Protein AF-A0A4R2L1V7-F1 (afdb_monomer)

Mean predicted aligned error: 17.97 Å

Secondary structure (DSSP, 8-state):
-------------------------TT-S--------------------------S----TT----S--SHHHHHHHHHHHHHHHHHHHHHHHHHHHHHHHHHHHHTT-HHHHHHHHHHHHHHHHHHHHTTSS-HHHHHHHHHHHHHHHHHHT-

Organism: NCBI:txid1133106

Solvent-accessible surface area (backbone atoms only — not comparable to full-atom values): 10096 Å² total; per-residue (Å²): 134,83,90,80,90,80,92,73,84,78,80,72,81,68,79,70,74,76,77,78,76,78,77,85,55,94,81,77,65,81,82,84,84,79,82,92,78,84,82,77,92,76,72,82,82,70,95,66,83,79,71,83,69,81,76,82,71,92,82,60,97,76,71,78,81,69,90,54,88,44,74,66,49,53,50,49,53,59,50,48,52,56,51,49,56,58,50,48,52,55,52,49,52,49,52,50,38,56,48,51,28,54,51,28,55,74,72,67,44,64,73,60,24,52,56,42,42,57,59,32,52,58,49,44,51,54,42,28,75,71,66,79,39,56,64,70,58,44,51,51,53,52,55,50,54,53,49,55,56,51,61,70,75,104

Foldseek 3Di:
DDDDDDDDDPPPPPPPPPPPDDDDDPVPDPDPDDDDDDDDDPPDDDDDPDDPDPPPDPPPVDPPVPPPPDPVSVVVVVVCVVVVVVLVVLVVVLVVLLVLLVVCLVVLPLVSNVVSLVVNLVSLVVCCVVVSDPPVVSVVSNVVSVVSSVVSVD

pLDDT: mean 74.52, std 20.03, range [38.38, 96.81]

Nearest PDB structures (foldseek):
  7m4u-assembly1_t  TM=9.768E-01  e=6.565E-08  Acinetobacter baumannii AB0057
  7n30-assembly1_ST  TM=9.873E-01  e=1.910E-07  Escherichia coli K-12
  8akn-assembly1_U  TM=9.851E-01  e=2.893E-07  Escherichia coli BW25113
  7n31-assembly1_ST  TM=9.864E-01  e=8.930E-07  Escherichia coli K-12
  8cwo-assembly1_T  TM=9.606E-01  e=1.840E-05  Cutibacterium acnes

Structure (mmCIF, N/CA/C/O backbone):
data_AF-A0A4R2L1V7-F1
#
_entry.id   AF-A0A4R2L1V7-F1
#
loop_
_atom_site.group_PDB
_atom_site.id
_atom_site.type_symbol
_atom_site.label_atom_id
_atom_site.label_alt_id
_atom_site.label_comp_id
_atom_site.label_asym_id
_atom_site.label_entity_id
_atom_site.label_seq_id
_atom_site.pdbx_PDB_ins_code
_atom_site.Cartn_x
_atom_site.Cartn_y
_atom_site.Cartn_z
_atom_site.occupancy
_atom_site.B_iso_or_equiv
_atom_site.auth_seq_id
_atom_site.auth_comp_id
_atom_site.auth_asym_id
_atom_site.auth_atom_id
_atom_site.pdbx_PDB_model_num
ATOM 1 N N . MET A 1 1 ? -31.501 62.387 0.253 1.00 38.38 1 MET A N 1
ATOM 2 C CA . MET A 1 1 ? -31.367 62.913 -1.118 1.00 38.38 1 MET A CA 1
ATOM 3 C C . MET A 1 1 ? -30.292 62.112 -1.840 1.00 38.38 1 MET A C 1
ATOM 5 O O . MET A 1 1 ? -29.166 62.137 -1.377 1.00 38.38 1 MET A O 1
ATOM 9 N N . ILE A 1 2 ? -30.699 61.438 -2.929 1.00 43.28 2 ILE A N 1
ATOM 10 C CA . ILE A 1 2 ? -29.938 61.189 -4.177 1.00 43.28 2 ILE A CA 1
ATOM 11 C C . ILE A 1 2 ? -28.763 60.182 -4.049 1.00 43.28 2 ILE A C 1
ATOM 13 O O . ILE A 1 2 ? -27.769 60.480 -3.407 1.00 43.28 2 ILE A O 1
ATOM 17 N N . ALA A 1 3 ? -28.960 58.908 -4.442 1.00 47.66 3 ALA A N 1
ATOM 18 C CA . ALA A 1 3 ? -28.612 58.284 -5.751 1.00 47.66 3 ALA A CA 1
ATOM 19 C C . ALA A 1 3 ? -27.088 58.022 -5.907 1.00 47.66 3 ALA A C 1
ATOM 21 O O . ALA A 1 3 ? -26.298 58.785 -5.384 1.00 47.66 3 ALA A O 1
ATOM 22 N N . THR A 1 4 ? -26.510 57.036 -6.600 1.00 50.81 4 THR A N 1
ATOM 23 C CA . THR A 1 4 ? -26.883 55.851 -7.399 1.00 50.81 4 THR A CA 1
ATOM 24 C C . THR A 1 4 ? -25.550 55.183 -7.807 1.00 50.81 4 THR A C 1
ATOM 26 O O . THR A 1 4 ? -24.527 55.858 -7.853 1.00 50.81 4 THR A O 1
ATOM 29 N N . ALA A 1 5 ? -25.625 53.920 -8.244 1.00 49.78 5 ALA A N 1
ATOM 30 C CA . ALA A 1 5 ? -24.728 53.247 -9.200 1.00 49.78 5 ALA A CA 1
ATOM 31 C C . ALA A 1 5 ? -23.394 52.644 -8.711 1.00 49.78 5 ALA A C 1
ATOM 33 O O . ALA A 1 5 ? -22.595 53.261 -8.018 1.00 49.78 5 ALA A O 1
ATOM 34 N N . GLY A 1 6 ? -23.140 51.408 -9.162 1.00 47.28 6 GLY A N 1
ATOM 35 C CA . GLY A 1 6 ? -21.870 50.717 -8.950 1.00 47.28 6 GLY A CA 1
ATOM 36 C C . GLY A 1 6 ? -21.907 49.198 -9.124 1.00 47.28 6 GLY A C 1
ATOM 37 O O . GLY A 1 6 ? -21.264 48.488 -8.359 1.00 47.28 6 GLY A O 1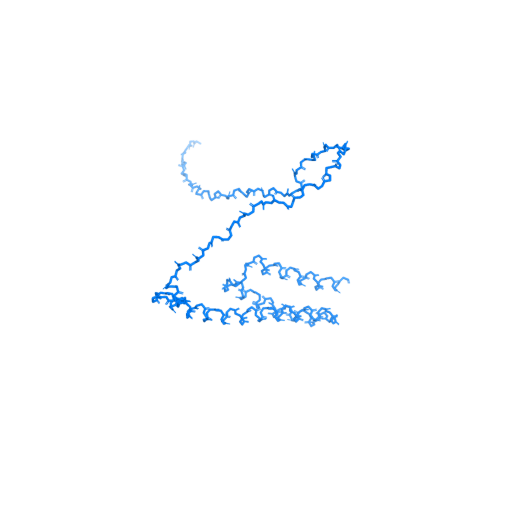
ATOM 38 N N . ALA A 1 7 ? -22.678 48.675 -10.083 1.00 49.91 7 ALA A N 1
ATOM 39 C CA . ALA A 1 7 ? -22.621 47.267 -10.467 1.00 49.91 7 ALA A CA 1
ATOM 40 C C . ALA A 1 7 ? -21.221 46.931 -11.021 1.00 49.91 7 ALA A C 1
ATOM 42 O O . ALA A 1 7 ? -20.825 47.447 -12.061 1.00 49.91 7 ALA A O 1
ATOM 43 N N . GLY A 1 8 ? -20.480 46.058 -10.334 1.00 45.41 8 GLY A N 1
ATOM 44 C CA . GLY A 1 8 ? -19.181 45.542 -10.771 1.00 45.41 8 GLY A CA 1
ATOM 45 C C . GLY A 1 8 ? -19.119 44.038 -10.544 1.00 45.41 8 GLY A C 1
ATOM 46 O O . GLY A 1 8 ? -18.893 43.575 -9.427 1.00 45.41 8 GLY A O 1
ATOM 47 N N . GLY A 1 9 ? -19.391 43.281 -11.607 1.00 46.41 9 GLY A N 1
ATOM 48 C CA . GLY A 1 9 ? -19.526 41.830 -11.599 1.00 46.41 9 GLY A CA 1
ATOM 49 C C . GLY A 1 9 ? -18.288 41.112 -11.071 1.00 46.41 9 GLY A C 1
ATOM 50 O O . GLY A 1 9 ? -17.232 41.098 -11.698 1.00 46.41 9 GLY A O 1
ATOM 51 N N . ARG A 1 10 ? -18.446 40.422 -9.940 1.00 49.56 10 ARG A N 1
ATOM 52 C CA . ARG A 1 10 ? -17.561 39.315 -9.586 1.00 49.56 10 ARG A CA 1
ATOM 53 C C . ARG A 1 10 ? -18.006 38.129 -10.416 1.00 49.56 10 ARG A C 1
ATOM 55 O O . ARG A 1 10 ? -18.955 37.435 -10.061 1.00 49.56 10 ARG A O 1
ATOM 62 N N . SER A 1 11 ? -17.332 37.947 -11.543 1.00 47.81 11 SER A N 1
ATOM 63 C CA . SER A 1 11 ? -17.345 36.737 -12.351 1.00 47.81 11 SER A CA 1
ATOM 64 C C . SER A 1 11 ? -17.058 35.550 -11.438 1.00 47.81 11 SER A C 1
ATOM 66 O O . SER A 1 11 ? -15.911 35.191 -11.184 1.00 47.81 11 SER A O 1
ATOM 68 N N . ALA A 1 12 ? -18.116 34.962 -10.885 1.00 49.16 12 ALA A N 1
ATOM 69 C CA . ALA A 1 12 ? -18.046 33.655 -10.284 1.00 49.16 12 ALA A CA 1
ATOM 70 C C . ALA A 1 12 ? -17.717 32.710 -11.435 1.00 49.16 12 ALA A C 1
ATOM 72 O O . ALA A 1 12 ? -18.595 32.287 -12.189 1.00 49.16 12 ALA A O 1
ATOM 73 N N . CYS A 1 13 ? -16.431 32.399 -11.582 1.00 46.50 13 CYS A N 1
ATOM 74 C CA . CYS A 1 13 ? -15.946 31.204 -12.249 1.00 46.50 13 CYS A CA 1
ATOM 75 C C . CYS A 1 13 ? -16.516 30.023 -11.455 1.00 46.50 13 CYS A C 1
ATOM 77 O O . CYS A 1 13 ? -15.844 29.420 -10.620 1.00 46.50 13 CYS A O 1
ATOM 79 N N . GLY A 1 14 ? -17.817 29.785 -11.619 1.00 45.50 14 GLY A N 1
ATOM 80 C CA . GLY A 1 14 ? -18.564 28.757 -10.940 1.00 45.50 14 GLY A CA 1
ATOM 81 C C . GLY A 1 14 ? -17.983 27.439 -11.388 1.00 45.50 14 GLY A C 1
ATOM 82 O O . GLY A 1 14 ? -18.283 26.958 -12.481 1.00 45.50 14 GLY A O 1
ATOM 83 N N . PHE A 1 15 ? -17.129 26.871 -10.544 1.00 48.97 15 PHE A N 1
ATOM 84 C CA . PHE A 1 15 ?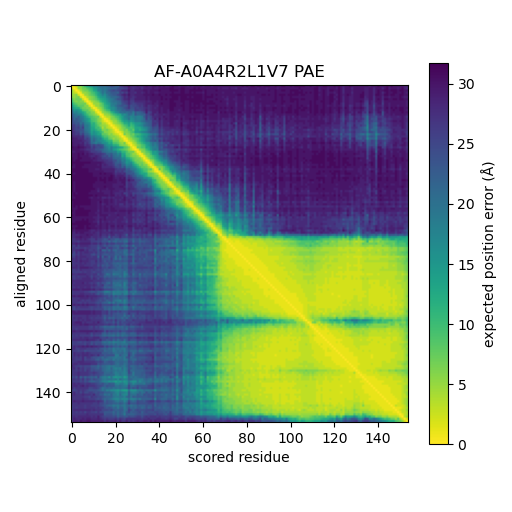 -16.760 25.474 -10.588 1.00 48.97 15 PHE A CA 1
ATOM 85 C C . PHE A 1 15 ? -18.065 24.680 -10.511 1.00 48.97 15 PHE A C 1
ATOM 87 O O . PHE A 1 15 ? -18.576 24.403 -9.429 1.00 48.97 15 PHE A O 1
ATOM 94 N N . ARG A 1 16 ? -18.673 24.397 -11.670 1.00 54.25 16 ARG A N 1
ATOM 95 C CA . ARG A 1 16 ? -19.856 23.546 -11.765 1.00 54.25 16 ARG A CA 1
ATOM 96 C C . ARG A 1 16 ? -19.425 22.191 -11.213 1.00 54.25 16 ARG A C 1
ATOM 98 O O . ARG A 1 16 ? -18.604 21.532 -11.860 1.00 54.25 16 ARG A O 1
ATOM 105 N N . PRO A 1 17 ? -19.939 21.737 -10.056 1.00 55.41 17 PRO A N 1
ATOM 106 C CA . PRO A 1 17 ? -19.687 20.3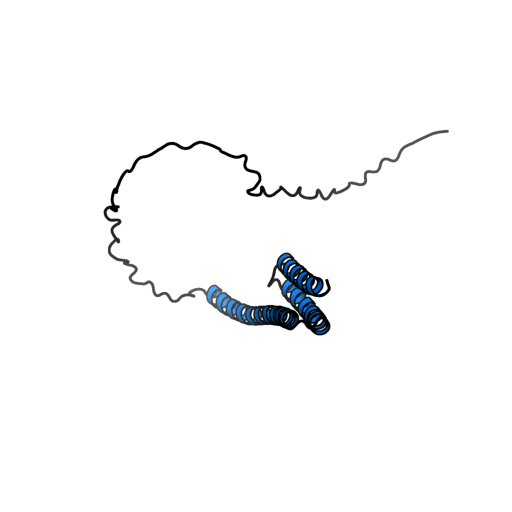71 -9.647 1.00 55.41 17 PRO A CA 1
ATOM 107 C C . PRO A 1 17 ? -20.247 19.485 -10.759 1.00 55.41 17 PRO A C 1
ATOM 109 O O . PRO A 1 17 ? -21.415 19.618 -11.138 1.00 55.41 17 PRO A O 1
ATOM 112 N N . ARG A 1 18 ? -19.407 18.616 -11.336 1.00 56.19 18 ARG A N 1
ATOM 113 C CA . ARG A 1 18 ? -19.882 17.576 -12.253 1.00 56.19 18 ARG A CA 1
ATOM 114 C C . ARG A 1 18 ? -21.016 16.856 -11.529 1.00 56.19 18 ARG A C 1
ATOM 116 O O . ARG A 1 18 ? -20.761 16.204 -10.517 1.00 56.19 18 ARG A O 1
ATOM 123 N N . ARG A 1 19 ? -22.256 17.016 -12.010 1.00 52.91 19 ARG A N 1
ATOM 124 C CA . ARG A 1 19 ? -23.409 16.267 -11.500 1.00 52.91 19 ARG A CA 1
ATOM 125 C C . ARG A 1 19 ? -22.998 14.798 -11.524 1.00 52.91 19 ARG A C 1
ATOM 127 O O . ARG A 1 19 ? -22.718 14.262 -12.595 1.00 52.91 19 ARG A O 1
ATOM 134 N N . ARG A 1 20 ? -22.864 14.175 -10.348 1.00 54.47 20 ARG A N 1
ATOM 135 C CA . ARG A 1 20 ? -22.633 12.733 -10.254 1.00 54.47 20 ARG A CA 1
ATOM 136 C C . ARG A 1 20 ? -23.829 12.073 -10.923 1.00 54.47 20 ARG A C 1
ATOM 138 O O . ARG A 1 20 ? -24.931 12.131 -10.391 1.00 54.47 20 ARG A O 1
ATOM 145 N N . VAL A 1 21 ? -23.615 11.497 -12.099 1.00 60.09 21 VAL A N 1
ATOM 146 C CA . VAL A 1 21 ? -24.596 10.604 -12.713 1.00 60.09 21 VAL A CA 1
ATOM 147 C C . VAL A 1 21 ? -24.809 9.443 -11.737 1.00 60.09 21 VAL A C 1
ATOM 149 O O . VAL A 1 21 ? -23.818 8.817 -11.345 1.00 60.09 21 VAL A O 1
ATOM 152 N N . PRO A 1 22 ? -26.045 9.176 -11.280 1.00 58.12 22 PRO A N 1
ATOM 153 C CA . PRO A 1 22 ? -26.303 8.030 -10.426 1.00 58.12 22 PRO A CA 1
ATOM 154 C C . PRO A 1 22 ? -26.022 6.760 -11.231 1.00 58.12 22 PRO A C 1
ATOM 156 O O . PRO A 1 22 ? -26.552 6.564 -12.325 1.00 58.12 22 PRO A O 1
ATOM 159 N N . VAL A 1 23 ? -25.147 5.905 -10.704 1.00 58.53 23 VAL A N 1
ATOM 160 C CA . VAL A 1 23 ? -24.921 4.570 -11.259 1.00 58.53 23 VAL A CA 1
ATOM 161 C C . VAL A 1 23 ? -26.201 3.787 -10.984 1.00 58.53 23 VAL A C 1
ATOM 163 O O . VAL A 1 23 ? -26.504 3.530 -9.821 1.00 58.53 23 VAL A O 1
ATOM 166 N N . ARG A 1 24 ? -26.983 3.475 -12.025 1.00 54.62 24 ARG A N 1
ATOM 167 C CA . ARG A 1 24 ? -28.189 2.643 -11.899 1.00 54.62 24 ARG A CA 1
ATOM 168 C C . ARG A 1 24 ? -27.781 1.328 -11.242 1.00 54.62 24 ARG A C 1
ATOM 170 O O . ARG A 1 24 ? -26.958 0.596 -11.796 1.00 54.62 24 ARG A O 1
ATOM 177 N N . THR A 1 25 ? -28.287 1.063 -10.043 1.00 59.91 25 THR A N 1
ATOM 178 C CA . THR A 1 25 ? -28.027 -0.209 -9.368 1.00 59.91 25 THR A CA 1
ATOM 179 C C . THR A 1 25 ? -29.018 -1.254 -9.884 1.00 59.91 25 THR A C 1
ATOM 181 O O . THR A 1 25 ? -30.127 -0.891 -10.272 1.00 59.91 25 THR A O 1
ATOM 184 N N . PRO A 1 26 ? -28.681 -2.556 -9.883 1.00 58.31 26 PRO A N 1
ATOM 185 C CA . PRO A 1 26 ? -29.577 -3.611 -10.372 1.00 58.31 26 PRO A CA 1
ATOM 186 C C . PRO A 1 26 ? -30.922 -3.739 -9.627 1.00 58.31 26 PRO A C 1
ATOM 188 O O . PRO A 1 26 ? -31.716 -4.604 -9.977 1.00 58.31 26 PRO A O 1
ATOM 191 N N . ARG A 1 27 ? -31.191 -2.913 -8.604 1.00 57.50 27 ARG A N 1
ATOM 192 C CA . ARG A 1 27 ? -32.469 -2.874 -7.873 1.00 57.50 27 ARG A CA 1
ATOM 193 C C . ARG A 1 27 ? -33.540 -1.988 -8.513 1.00 57.50 27 ARG A C 1
ATOM 195 O O . ARG A 1 27 ? -34.690 -2.105 -8.118 1.00 57.50 27 ARG A O 1
ATOM 202 N N . ASP A 1 28 ? -33.193 -1.174 -9.510 1.00 53.22 28 ASP A N 1
ATOM 203 C CA . ASP A 1 28 ? -34.121 -0.210 -10.124 1.00 53.22 28 ASP A CA 1
ATOM 204 C C . ASP A 1 28 ? -34.791 -0.732 -11.415 1.00 53.22 28 ASP A C 1
ATOM 206 O O . ASP A 1 28 ? -35.335 0.045 -12.197 1.00 53.22 28 ASP A O 1
ATOM 210 N N . SER A 1 29 ? -34.732 -2.042 -11.688 1.00 54.75 29 SER A N 1
ATOM 211 C CA . SER A 1 29 ? -35.433 -2.641 -12.835 1.00 54.75 29 SER A CA 1
ATOM 212 C C . SER A 1 29 ? -36.848 -3.058 -12.422 1.00 54.75 29 SER A C 1
ATOM 214 O O . SER A 1 29 ? -36.972 -3.947 -11.577 1.00 54.75 29 SER A O 1
ATOM 216 N N . PRO A 1 30 ? -37.918 -2.464 -12.988 1.00 54.56 30 PRO A N 1
ATOM 217 C CA . PRO A 1 30 ? -39.271 -2.916 -12.708 1.00 54.56 30 PRO A CA 1
ATOM 218 C C . PRO A 1 30 ? -39.445 -4.343 -13.231 1.00 54.56 30 PRO A C 1
ATOM 220 O O . PRO A 1 30 ? -39.058 -4.671 -14.354 1.00 54.56 30 PRO A O 1
ATOM 223 N N . ALA A 1 31 ? -40.003 -5.186 -12.369 1.00 50.81 31 ALA A N 1
ATOM 224 C CA . ALA A 1 31 ? -40.310 -6.582 -12.608 1.00 50.81 31 ALA A CA 1
ATOM 225 C C . ALA A 1 31 ? -40.931 -6.815 -13.996 1.00 50.81 31 ALA A C 1
ATOM 227 O O . ALA A 1 31 ? -42.053 -6.394 -14.272 1.00 50.81 31 ALA A O 1
ATOM 228 N N . ARG A 1 32 ? -40.224 -7.555 -14.856 1.00 53.50 32 ARG A N 1
ATOM 229 C CA . ARG A 1 32 ? -40.850 -8.278 -15.966 1.00 53.50 32 ARG A CA 1
ATOM 230 C C . ARG A 1 32 ? -41.344 -9.615 -15.427 1.00 53.50 32 ARG A C 1
ATOM 232 O O . ARG A 1 32 ? -40.641 -10.619 -15.470 1.00 53.50 32 ARG A O 1
ATOM 239 N N . ALA A 1 33 ? -42.551 -9.587 -14.878 1.00 44.97 33 ALA A N 1
ATOM 240 C CA . ALA A 1 33 ? -43.378 -10.768 -14.720 1.00 44.97 33 ALA A CA 1
ATOM 241 C C . ALA A 1 33 ? -43.967 -11.136 -16.090 1.00 44.97 33 ALA A C 1
ATOM 243 O O . ALA A 1 33 ? -44.752 -10.362 -16.622 1.00 44.97 33 ALA A O 1
ATOM 244 N N . LEU A 1 34 ? -43.577 -12.285 -16.646 1.00 51.66 34 LEU A N 1
ATOM 245 C CA . LEU A 1 34 ? -44.312 -13.057 -17.661 1.00 51.66 34 LEU A CA 1
ATOM 246 C C . LEU A 1 34 ? -43.942 -14.534 -17.420 1.00 51.66 34 LEU A C 1
ATOM 248 O O . LEU A 1 34 ? -42.811 -14.938 -17.667 1.00 51.66 34 LEU A O 1
ATOM 252 N N . THR A 1 35 ? -44.696 -15.213 -16.553 1.00 50.00 35 THR A N 1
ATOM 253 C CA . THR A 1 35 ? -45.748 -16.203 -16.877 1.00 50.00 35 THR A CA 1
ATOM 254 C C . THR A 1 35 ? -45.226 -17.547 -17.377 1.00 50.00 35 THR A C 1
ATOM 256 O O . THR A 1 35 ? -44.639 -17.668 -18.447 1.00 50.00 35 THR A O 1
ATOM 259 N N . ALA A 1 36 ? -45.522 -18.557 -16.562 1.00 44.59 36 ALA A N 1
ATOM 260 C CA . ALA A 1 36 ? -45.382 -19.973 -16.822 1.00 44.59 36 ALA A CA 1
ATOM 261 C C . ALA A 1 36 ? -46.320 -20.458 -17.941 1.00 44.59 36 ALA A C 1
ATOM 263 O O . ALA A 1 36 ? -47.522 -20.221 -17.896 1.00 44.59 36 ALA A O 1
ATOM 264 N N . ALA A 1 37 ? -45.742 -21.189 -18.890 1.00 48.72 37 ALA A N 1
ATOM 265 C CA . ALA A 1 37 ? -46.309 -22.286 -19.677 1.00 48.72 37 ALA A CA 1
ATOM 266 C C . ALA A 1 37 ? -45.064 -22.962 -20.293 1.00 48.72 37 ALA A C 1
ATOM 268 O O . ALA A 1 37 ? -44.258 -22.303 -20.935 1.00 48.72 37 ALA A O 1
ATOM 269 N N . GLY A 1 38 ? -44.687 -24.185 -19.937 1.00 43.47 38 GLY A N 1
ATOM 270 C CA . GLY A 1 38 ? -45.401 -25.374 -20.373 1.00 43.47 38 GLY A CA 1
ATOM 271 C C . GLY A 1 38 ? -44.841 -25.905 -21.700 1.00 43.47 38 GLY A C 1
ATOM 272 O O . GLY A 1 38 ? -45.585 -25.924 -22.664 1.00 43.47 38 GLY A O 1
ATOM 273 N N . THR A 1 39 ? -43.586 -26.404 -21.687 1.00 55.75 39 THR A N 1
ATOM 274 C CA . THR A 1 39 ? -43.048 -27.537 -22.504 1.00 55.75 39 THR A CA 1
ATOM 275 C C . THR A 1 39 ? -43.051 -27.416 -24.057 1.00 55.75 39 THR A C 1
ATOM 277 O O . THR A 1 39 ? -43.817 -26.626 -24.585 1.00 55.75 39 THR A O 1
ATOM 280 N N . PRO A 1 40 ? -42.216 -28.159 -24.835 1.00 45.38 40 PRO A N 1
ATOM 281 C CA . PRO A 1 40 ? -41.690 -29.489 -24.527 1.00 45.38 40 PRO A CA 1
ATOM 282 C C . PRO A 1 40 ? -40.211 -29.771 -24.835 1.00 45.38 40 PRO A C 1
ATOM 284 O O . PRO A 1 40 ? -39.530 -29.107 -25.609 1.00 45.38 40 PRO A O 1
ATOM 287 N N . LEU A 1 41 ? -39.769 -30.848 -24.184 1.00 50.94 41 LEU A N 1
ATOM 288 C CA . LEU A 1 41 ? -38.824 -31.864 -24.643 1.00 50.94 41 LEU A CA 1
ATOM 289 C C . LEU A 1 41 ? -38.590 -31.872 -26.168 1.00 50.94 41 LEU A C 1
ATOM 291 O O . LEU A 1 41 ? -39.163 -32.685 -26.887 1.00 50.94 41 LEU A O 1
ATOM 295 N N . ILE A 1 42 ? -37.661 -31.044 -26.647 1.00 50.88 42 ILE A N 1
ATOM 296 C CA . ILE A 1 42 ? -36.832 -31.392 -27.804 1.00 50.88 42 ILE A CA 1
ATOM 297 C C . ILE A 1 42 ? -35.530 -31.938 -27.237 1.00 50.88 42 ILE A C 1
ATOM 299 O O . ILE A 1 42 ? -34.535 -31.258 -26.989 1.00 50.88 42 ILE A O 1
ATOM 303 N N . LEU A 1 43 ? -35.644 -33.224 -26.948 1.00 44.34 43 LEU A N 1
ATOM 304 C CA . LEU A 1 43 ? -34.579 -34.196 -26.897 1.00 44.34 43 LEU A CA 1
ATOM 305 C C . LEU A 1 43 ? -33.552 -33.914 -28.013 1.00 44.34 43 LEU A C 1
ATOM 307 O O . LEU A 1 43 ? -33.902 -33.884 -29.186 1.00 44.34 43 LEU A O 1
ATOM 311 N N . ARG A 1 44 ? -32.289 -33.727 -27.619 1.00 50.69 44 ARG A N 1
ATOM 312 C CA . ARG A 1 44 ? -31.076 -34.035 -28.398 1.00 50.69 44 ARG A CA 1
ATOM 313 C C . ARG A 1 44 ? -31.159 -33.840 -29.926 1.00 50.69 44 ARG A C 1
ATOM 315 O O . ARG A 1 44 ? -31.338 -34.796 -30.671 1.00 50.69 44 ARG A O 1
ATOM 322 N N . ALA A 1 45 ? -30.773 -32.651 -30.376 1.00 44.41 45 ALA A N 1
ATOM 323 C CA . ALA A 1 45 ? -29.812 -32.542 -31.472 1.00 44.41 45 ALA A CA 1
ATOM 324 C C . ALA A 1 45 ? -28.498 -32.026 -30.844 1.00 44.41 45 ALA A C 1
ATOM 326 O O . ALA A 1 45 ? -28.358 -30.847 -30.545 1.00 44.41 45 ALA A O 1
ATOM 327 N N . PHE A 1 46 ? -27.620 -32.903 -30.350 1.00 45.31 46 PHE A N 1
ATOM 328 C CA . PHE A 1 46 ? -26.605 -33.505 -31.218 1.00 45.31 46 PHE A CA 1
ATOM 329 C C . PHE A 1 46 ? -25.744 -32.361 -31.779 1.00 45.31 46 PHE A C 1
ATOM 331 O O . PHE A 1 46 ? -26.010 -31.801 -32.831 1.00 45.31 46 PHE A O 1
ATOM 338 N N . PHE A 1 47 ? -24.839 -31.797 -30.979 1.00 50.06 47 PHE A N 1
ATOM 339 C CA . PHE A 1 47 ? -23.467 -32.313 -30.930 1.00 50.06 47 PHE A CA 1
ATOM 340 C C . PHE A 1 47 ? -22.933 -32.680 -32.329 1.00 50.06 47 PHE A C 1
ATOM 342 O O . PHE A 1 47 ? -22.375 -33.745 -32.526 1.00 50.06 47 PHE A O 1
ATOM 349 N N . GLN A 1 48 ? -23.136 -31.803 -33.313 1.00 58.31 48 GLN A N 1
ATOM 350 C CA . GLN A 1 48 ? -22.478 -31.878 -34.611 1.00 58.31 48 GLN A CA 1
ATOM 351 C C . GLN A 1 48 ? -22.402 -30.467 -35.206 1.00 58.31 48 GLN A C 1
ATOM 353 O O . GLN A 1 48 ? -23.162 -30.102 -36.094 1.00 58.31 48 GLN A O 1
ATOM 358 N N . THR A 1 49 ? -21.472 -29.641 -34.723 1.00 59.75 49 THR A N 1
ATOM 359 C CA . THR A 1 49 ? -20.818 -28.697 -35.637 1.00 59.75 49 THR A CA 1
ATOM 360 C C . THR A 1 49 ? -19.902 -29.548 -36.515 1.00 59.75 49 THR A C 1
ATOM 362 O O . THR A 1 49 ? -18.899 -30.051 -35.998 1.00 59.75 49 THR A O 1
ATOM 365 N N . PRO A 1 50 ? -20.230 -29.802 -37.793 1.00 56.41 50 PRO A N 1
ATOM 366 C CA . PRO A 1 50 ? -19.312 -30.508 -38.666 1.00 56.41 50 PRO A CA 1
ATOM 367 C C . PRO A 1 50 ? -18.068 -29.635 -38.855 1.00 56.41 50 PRO A C 1
ATOM 369 O O . PRO A 1 50 ? -18.153 -28.515 -39.343 1.00 56.41 50 PRO A O 1
ATOM 372 N N . GLY A 1 51 ? -16.926 -30.154 -38.405 1.00 56.47 51 GLY A N 1
ATOM 373 C CA . GLY A 1 51 ? -15.594 -29.806 -38.890 1.00 56.47 51 GLY A CA 1
ATOM 374 C C . GLY A 1 51 ? -15.289 -28.321 -39.064 1.00 56.47 51 GLY A C 1
ATOM 375 O O . GLY A 1 51 ? -15.139 -27.855 -40.191 1.00 56.47 51 GLY A O 1
ATOM 376 N N . LEU A 1 52 ? -15.029 -27.608 -37.964 1.00 53.38 52 LEU A N 1
ATOM 377 C CA . LEU A 1 52 ? -14.030 -26.544 -38.047 1.00 53.38 52 LEU A CA 1
ATOM 378 C C . LEU A 1 52 ? -12.684 -27.249 -38.243 1.00 53.38 52 LEU A C 1
ATOM 380 O O . LEU A 1 52 ? -12.074 -27.717 -37.283 1.00 53.38 52 LEU A O 1
ATOM 384 N N . ALA A 1 53 ? -12.289 -27.429 -39.502 1.00 61.09 53 ALA A N 1
ATOM 385 C CA . ALA A 1 53 ? -11.022 -28.046 -39.851 1.00 61.09 53 ALA A CA 1
ATOM 386 C C . ALA A 1 53 ? -9.886 -27.330 -39.093 1.00 61.09 53 ALA A C 1
ATOM 388 O O . ALA A 1 53 ? -9.767 -26.105 -39.216 1.00 61.09 53 ALA A O 1
ATOM 389 N N . PRO A 1 54 ? -9.038 -28.037 -38.321 1.00 63.16 54 PRO A N 1
ATOM 390 C CA . PRO A 1 54 ? -7.748 -27.482 -37.958 1.00 63.16 54 PRO A CA 1
ATOM 391 C C . PRO A 1 54 ? -6.975 -27.336 -39.270 1.00 63.16 54 PRO A C 1
ATOM 393 O O . PRO A 1 54 ? -6.536 -28.326 -39.853 1.00 63.16 54 PRO A O 1
ATOM 396 N N . GLY A 1 55 ? -6.904 -26.107 -39.787 1.00 62.91 55 GLY A N 1
ATOM 397 C CA . GLY A 1 55 ? -6.173 -25.811 -41.013 1.00 62.91 55 GLY A CA 1
ATOM 398 C C . GLY A 1 55 ? -4.762 -26.408 -40.931 1.00 62.91 55 GLY A C 1
ATOM 399 O O . GLY A 1 55 ? -4.077 -26.187 -39.926 1.00 62.91 55 GLY A O 1
ATOM 400 N N . PRO A 1 56 ? -4.330 -27.203 -41.925 1.00 61.12 56 PRO A N 1
ATOM 401 C CA . PRO A 1 56 ? -3.015 -27.815 -41.893 1.00 61.12 56 PRO A CA 1
ATOM 402 C C . PRO A 1 56 ? -1.935 -26.739 -42.007 1.00 61.12 56 PRO A C 1
ATOM 404 O O . PRO A 1 56 ? -1.937 -25.925 -42.926 1.00 61.12 56 PRO A O 1
ATOM 407 N N . GLY A 1 57 ? -0.980 -26.790 -41.080 1.00 55.59 57 GLY A N 1
ATOM 408 C CA . GLY A 1 57 ? 0.328 -26.169 -41.240 1.00 55.59 57 GLY A CA 1
ATOM 409 C C . GLY A 1 57 ? 0.381 -24.692 -40.874 1.00 55.59 57 GLY A C 1
ATOM 410 O O . GLY A 1 57 ? 0.271 -23.807 -41.717 1.00 55.59 57 GLY A O 1
ATOM 411 N N . THR A 1 58 ? 0.738 -24.417 -39.622 1.00 57.44 58 THR A N 1
ATOM 412 C CA . THR A 1 58 ? 1.550 -23.241 -39.304 1.00 57.44 58 THR A CA 1
ATOM 413 C C . THR A 1 58 ? 2.866 -23.311 -40.085 1.00 57.44 58 THR A C 1
ATOM 415 O O . THR A 1 58 ? 3.887 -23.747 -39.557 1.00 57.44 58 THR A O 1
ATOM 418 N N . ILE A 1 59 ? 2.868 -22.865 -41.340 1.00 55.22 59 ILE A N 1
ATOM 419 C CA . ILE A 1 59 ? 4.088 -22.505 -42.063 1.00 55.22 59 ILE A CA 1
ATOM 420 C C . ILE A 1 59 ? 4.431 -21.073 -41.634 1.00 55.22 59 ILE A C 1
ATOM 422 O O . ILE A 1 59 ? 4.247 -20.108 -42.365 1.00 55.22 59 ILE A O 1
ATOM 426 N N . TYR A 1 60 ? 4.935 -20.925 -40.408 1.00 56.75 60 TYR A N 1
ATOM 427 C CA . TYR A 1 60 ? 5.846 -19.825 -40.086 1.00 56.75 60 TYR A CA 1
ATOM 428 C C . TYR A 1 60 ? 7.235 -20.437 -39.875 1.00 56.75 60 TYR A C 1
ATOM 430 O O . TYR A 1 60 ? 7.645 -20.623 -38.727 1.00 56.75 60 TYR A O 1
ATOM 438 N N . PRO A 1 61 ? 7.982 -20.771 -40.944 1.00 59.12 61 PRO A N 1
ATOM 439 C CA . PRO A 1 61 ? 9.285 -21.426 -40.854 1.00 59.12 61 PRO A CA 1
ATOM 440 C C . PRO A 1 61 ? 10.397 -20.444 -40.443 1.00 59.12 61 PRO A C 1
ATOM 442 O O . PRO A 1 61 ? 11.526 -20.568 -40.895 1.00 59.12 61 PRO A O 1
ATOM 445 N N . ASN A 1 62 ? 10.079 -19.446 -39.608 1.00 64.00 62 ASN A N 1
ATOM 446 C CA . ASN A 1 62 ? 11.036 -18.625 -38.868 1.00 64.00 62 ASN A CA 1
ATOM 447 C C . ASN A 1 62 ? 10.333 -17.758 -37.804 1.00 64.00 62 ASN A C 1
ATOM 449 O O . ASN A 1 62 ? 10.401 -16.529 -37.831 1.00 64.00 62 ASN A O 1
ATOM 453 N N . ARG A 1 63 ? 9.625 -18.368 -36.847 1.00 56.88 63 ARG A N 1
ATOM 454 C CA . ARG A 1 63 ? 9.238 -17.651 -35.622 1.00 56.88 63 ARG A CA 1
ATOM 455 C C . ARG A 1 63 ? 10.208 -18.005 -34.510 1.00 56.88 63 ARG A C 1
ATOM 457 O O . ARG A 1 63 ? 9.815 -18.652 -33.550 1.00 56.88 63 ARG A O 1
ATOM 464 N N . SER A 1 64 ? 11.463 -17.573 -34.634 1.00 60.41 64 SER A N 1
ATOM 465 C CA . SER A 1 64 ? 12.365 -17.518 -33.478 1.00 60.41 64 SER A CA 1
ATOM 466 C C . SER A 1 64 ? 11.718 -16.600 -32.432 1.00 60.41 64 SER A C 1
ATOM 468 O O . SER A 1 64 ? 11.658 -15.386 -32.656 1.00 60.41 64 SER A O 1
ATOM 470 N N . PRO A 1 65 ? 11.174 -17.104 -31.306 1.00 59.94 65 PRO A N 1
ATOM 471 C CA . PRO A 1 65 ? 10.512 -16.261 -30.331 1.00 59.94 65 PRO A CA 1
ATOM 472 C C . PRO A 1 65 ? 11.576 -15.733 -29.368 1.00 59.94 65 PRO A C 1
ATOM 474 O O . PRO A 1 65 ? 11.533 -15.979 -28.166 1.00 59.94 65 PRO A O 1
ATOM 477 N N . THR A 1 66 ? 12.559 -14.996 -29.884 1.00 60.97 66 THR A N 1
ATOM 478 C CA . THR A 1 66 ? 13.435 -14.191 -29.032 1.00 60.97 66 THR A CA 1
ATOM 479 C C . THR A 1 66 ? 12.641 -12.955 -28.620 1.00 60.97 66 THR A C 1
ATOM 481 O O . THR A 1 66 ? 12.627 -11.923 -29.284 1.00 60.97 66 THR A O 1
ATOM 484 N N . LEU A 1 67 ? 11.867 -13.073 -27.545 1.00 68.06 67 LEU A N 1
ATOM 485 C CA . LEU A 1 67 ? 11.009 -12.001 -27.043 1.00 68.06 67 LEU A CA 1
ATOM 486 C C . LEU A 1 67 ? 11.845 -10.890 -26.378 1.00 68.06 67 LEU A C 1
ATOM 488 O O . LEU A 1 67 ? 11.990 -10.876 -25.163 1.00 68.06 67 LEU A O 1
ATOM 492 N N . ALA A 1 68 ? 12.402 -9.977 -27.189 1.00 57.00 68 ALA A N 1
ATOM 493 C CA . ALA A 1 68 ? 12.733 -8.564 -26.899 1.00 57.00 68 ALA A CA 1
ATOM 494 C C . ALA A 1 68 ? 13.651 -7.991 -28.002 1.00 57.00 68 ALA A C 1
ATOM 496 O O . ALA A 1 68 ? 14.805 -7.632 -27.755 1.00 57.00 68 ALA A O 1
ATOM 497 N N . ASN A 1 69 ? 13.147 -7.902 -29.235 1.00 74.69 69 ASN A N 1
ATOM 498 C CA . ASN A 1 69 ? 13.966 -7.545 -30.404 1.00 74.69 69 ASN A CA 1
ATOM 499 C C . ASN A 1 69 ? 14.332 -6.050 -30.486 1.00 74.69 69 ASN A C 1
ATOM 501 O O . ASN A 1 69 ? 15.281 -5.690 -31.173 1.00 74.69 69 ASN A O 1
ATOM 505 N N . SER A 1 70 ? 13.637 -5.168 -29.755 1.00 84.88 70 SER A N 1
ATOM 506 C CA . SER A 1 70 ? 13.930 -3.728 -29.731 1.00 84.88 70 SER A CA 1
ATOM 507 C C . SER A 1 70 ? 14.677 -3.303 -28.461 1.00 84.88 70 SER A C 1
ATOM 509 O O . SER A 1 70 ? 14.408 -3.781 -27.353 1.00 84.88 70 SER A O 1
ATOM 511 N N . ALA A 1 71 ? 15.596 -2.339 -28.589 1.00 86.56 71 ALA A N 1
ATOM 512 C CA . ALA A 1 71 ? 16.340 -1.781 -27.453 1.00 86.56 71 ALA A CA 1
ATOM 513 C C . ALA A 1 71 ? 15.407 -1.212 -26.360 1.00 86.56 71 ALA A C 1
ATOM 515 O O . ALA A 1 71 ? 15.690 -1.303 -25.161 1.00 86.56 71 ALA A O 1
ATOM 516 N N . GLN A 1 72 ? 14.248 -0.684 -26.767 1.00 88.25 72 GLN A N 1
ATOM 517 C CA . GLN A 1 72 ? 13.212 -0.178 -25.869 1.00 88.25 72 GLN A CA 1
ATOM 518 C C . GLN A 1 72 ? 12.561 -1.302 -25.051 1.00 88.25 72 GLN A C 1
ATOM 520 O O . GLN A 1 72 ? 12.390 -1.143 -23.841 1.00 88.25 72 GLN A O 1
ATOM 525 N N . ALA A 1 73 ? 12.262 -2.455 -25.664 1.00 88.69 73 ALA A N 1
ATOM 526 C CA . ALA A 1 73 ? 11.708 -3.612 -24.959 1.00 88.69 73 ALA A CA 1
ATOM 527 C C . ALA A 1 73 ? 12.673 -4.116 -23.875 1.00 88.69 73 ALA A C 1
ATOM 529 O O . ALA A 1 73 ? 12.282 -4.241 -22.713 1.00 88.69 73 ALA A O 1
ATOM 530 N N . LYS A 1 74 ? 13.965 -4.269 -24.205 1.00 88.44 74 LYS A N 1
ATOM 531 C CA . LYS A 1 74 ? 15.010 -4.653 -23.232 1.00 88.44 74 LYS A CA 1
ATOM 532 C C . LYS A 1 74 ? 15.122 -3.661 -22.066 1.00 88.44 74 LYS A C 1
ATOM 534 O O . LYS A 1 74 ? 15.394 -4.045 -20.929 1.00 88.44 74 LYS A O 1
ATOM 539 N N . LYS A 1 75 ? 14.916 -2.360 -22.308 1.00 91.50 75 LYS A N 1
ATOM 540 C CA . LYS A 1 75 ? 14.862 -1.340 -21.243 1.00 91.50 75 LYS A CA 1
ATOM 541 C C . LYS A 1 75 ? 13.622 -1.508 -20.360 1.00 91.50 75 LYS A C 1
ATOM 543 O O . LYS A 1 75 ? 13.746 -1.450 -19.137 1.00 91.50 75 LYS A O 1
ATOM 548 N N . ARG A 1 76 ? 12.446 -1.728 -20.955 1.00 94.19 76 ARG A N 1
ATOM 549 C CA . ARG A 1 76 ? 11.182 -1.894 -20.218 1.00 94.19 76 ARG A CA 1
ATOM 550 C C . ARG A 1 76 ? 11.187 -3.137 -19.331 1.00 94.19 76 ARG A C 1
ATOM 552 O O . ARG A 1 76 ? 10.731 -3.025 -18.200 1.00 94.19 76 ARG A O 1
ATOM 559 N N . VAL A 1 77 ? 11.766 -4.254 -19.781 1.00 93.31 77 VAL A N 1
ATOM 560 C CA . VAL A 1 77 ? 11.930 -5.473 -18.959 1.00 93.31 77 VAL A CA 1
ATOM 561 C C . VAL A 1 77 ? 12.752 -5.174 -17.701 1.00 93.31 77 VAL A C 1
ATOM 563 O O . VAL A 1 77 ? 12.257 -5.352 -16.591 1.00 93.31 77 VAL A O 1
ATOM 566 N N . ARG A 1 78 ? 13.941 -4.574 -17.855 1.00 93.69 78 ARG A N 1
ATOM 567 C CA . ARG A 1 78 ? 14.806 -4.194 -16.719 1.00 93.69 78 ARG A CA 1
ATOM 568 C C . ARG A 1 78 ? 14.124 -3.229 -15.742 1.00 93.69 78 ARG A C 1
ATOM 570 O O . ARG A 1 78 ? 14.296 -3.332 -14.530 1.00 93.69 78 ARG A O 1
ATOM 577 N N . GLN A 1 79 ? 13.358 -2.263 -16.252 1.00 96.44 79 GLN A N 1
ATOM 578 C CA . GLN A 1 79 ? 12.596 -1.330 -15.411 1.00 96.44 79 GLN A CA 1
ATOM 579 C C . GLN A 1 79 ? 11.448 -2.032 -14.675 1.00 96.44 79 GLN A C 1
ATOM 581 O O . GLN A 1 79 ? 11.229 -1.774 -13.489 1.00 96.44 79 GLN A O 1
ATOM 586 N N . ALA A 1 80 ? 10.735 -2.926 -15.362 1.00 95.50 80 ALA A N 1
ATOM 587 C CA . ALA A 1 80 ? 9.623 -3.678 -14.801 1.00 95.50 80 ALA A CA 1
ATOM 588 C C . ALA A 1 80 ? 10.084 -4.620 -13.685 1.00 95.50 80 ALA A C 1
ATOM 590 O O . ALA A 1 80 ? 9.420 -4.690 -12.654 1.00 95.50 80 ALA A O 1
ATOM 591 N N . GLU A 1 81 ? 11.229 -5.286 -13.838 1.00 95.94 81 GLU A N 1
ATOM 592 C CA . GLU A 1 81 ? 11.809 -6.150 -12.803 1.00 95.94 81 GLU A CA 1
ATOM 593 C C . GLU A 1 81 ? 12.116 -5.376 -11.518 1.00 95.94 81 GLU A C 1
ATOM 595 O O . GLU A 1 81 ? 11.650 -5.761 -10.441 1.00 95.94 81 GLU A O 1
ATOM 600 N N . LYS A 1 82 ? 12.802 -4.232 -11.633 1.00 96.38 82 LYS A N 1
ATOM 601 C CA . LYS A 1 82 ? 13.114 -3.355 -10.491 1.00 96.38 82 LYS A CA 1
ATOM 602 C C . LYS A 1 82 ? 11.844 -2.866 -9.790 1.00 96.38 82 LYS A C 1
ATOM 604 O O . LYS A 1 82 ? 11.718 -2.967 -8.569 1.00 96.38 82 LYS A O 1
ATOM 609 N N . ALA A 1 83 ? 10.868 -2.385 -10.562 1.00 95.44 83 ALA A N 1
ATOM 610 C CA . ALA A 1 83 ? 9.592 -1.929 -10.018 1.00 95.44 83 ALA A CA 1
ATOM 611 C C . ALA A 1 83 ? 8.794 -3.079 -9.378 1.00 95.44 83 ALA A C 1
ATOM 613 O O . ALA A 1 83 ? 8.172 -2.890 -8.332 1.00 95.44 83 ALA A O 1
ATOM 614 N N . ARG A 1 84 ? 8.822 -4.282 -9.967 1.00 95.88 84 ARG A N 1
ATOM 615 C CA . ARG A 1 84 ? 8.147 -5.476 -9.443 1.00 95.88 84 ARG A CA 1
ATOM 616 C C . ARG A 1 84 ? 8.716 -5.879 -8.088 1.00 95.88 84 ARG A C 1
ATOM 618 O O . ARG A 1 84 ? 7.923 -6.108 -7.179 1.00 95.88 84 ARG A O 1
ATOM 625 N N . GLN A 1 85 ? 10.039 -5.935 -7.940 1.00 96.00 85 GLN A N 1
ATOM 626 C CA . GLN A 1 85 ? 10.697 -6.299 -6.678 1.00 96.00 85 GLN A CA 1
ATOM 627 C C . GLN A 1 85 ? 10.338 -5.316 -5.552 1.00 96.00 85 GLN A C 1
ATOM 629 O O . GLN A 1 85 ? 9.854 -5.730 -4.498 1.00 96.00 85 GLN A O 1
ATOM 634 N N . HIS A 1 86 ? 10.463 -4.009 -5.803 1.00 94.50 86 HIS A N 1
ATOM 635 C CA . HIS A 1 86 ? 10.111 -2.980 -4.819 1.00 94.50 86 HIS A CA 1
ATOM 636 C C . HIS A 1 86 ? 8.606 -2.963 -4.488 1.00 94.50 86 HIS A C 1
ATOM 638 O O . HIS A 1 86 ? 8.204 -2.818 -3.335 1.00 94.50 86 HIS A O 1
ATOM 644 N N . ASN A 1 87 ? 7.735 -3.158 -5.480 1.00 95.81 87 ASN A N 1
ATOM 645 C CA . ASN A 1 87 ? 6.296 -3.200 -5.226 1.00 95.81 87 ASN A CA 1
ATOM 646 C C . ASN A 1 87 ? 5.869 -4.485 -4.506 1.00 95.81 87 ASN A C 1
ATOM 648 O O . ASN A 1 87 ? 4.885 -4.467 -3.762 1.00 95.81 87 ASN A O 1
ATOM 652 N N . ALA A 1 88 ? 6.581 -5.595 -4.713 1.00 95.50 88 ALA A N 1
ATOM 653 C CA . ALA A 1 88 ? 6.328 -6.846 -4.014 1.00 95.50 88 ALA A CA 1
ATOM 654 C C . ALA A 1 88 ? 6.596 -6.707 -2.510 1.00 95.50 88 ALA A C 1
ATOM 656 O O . ALA A 1 88 ? 5.732 -7.098 -1.723 1.00 95.50 88 ALA A O 1
ATOM 657 N N . SER A 1 89 ? 7.715 -6.086 -2.118 1.00 95.19 89 SER A N 1
ATOM 658 C CA . SER A 1 89 ? 8.041 -5.868 -0.702 1.00 95.19 89 SER A CA 1
ATOM 659 C C . SER A 1 89 ? 7.023 -4.953 -0.016 1.00 95.19 89 SER A C 1
ATOM 661 O O . SER A 1 89 ? 6.487 -5.294 1.031 1.00 95.19 89 SER A O 1
ATOM 663 N N . LEU A 1 90 ? 6.631 -3.841 -0.640 1.00 94.94 90 LEU A N 1
ATOM 664 C CA . LEU A 1 90 ? 5.619 -2.952 -0.055 1.00 94.94 90 LEU A CA 1
ATOM 665 C C . LEU A 1 90 ? 4.248 -3.628 0.097 1.00 94.94 90 LEU A C 1
ATOM 667 O O . LEU A 1 90 ? 3.552 -3.424 1.096 1.00 94.94 90 LEU A O 1
ATOM 671 N N . ARG A 1 91 ? 3.849 -4.451 -0.881 1.00 93.94 91 ARG A N 1
ATOM 672 C CA . ARG A 1 91 ? 2.599 -5.223 -0.807 1.00 93.94 91 ARG A CA 1
ATOM 673 C C . ARG A 1 91 ? 2.656 -6.279 0.290 1.00 93.94 91 ARG A C 1
ATOM 675 O O . ARG A 1 91 ? 1.640 -6.472 0.959 1.00 93.94 91 ARG A O 1
ATOM 682 N N . SER A 1 92 ? 3.785 -6.966 0.466 1.00 96.31 92 SER A N 1
ATOM 683 C CA . SER A 1 92 ? 3.932 -7.954 1.536 1.00 96.31 92 SER A CA 1
ATOM 684 C C . SER A 1 92 ? 3.895 -7.272 2.899 1.00 96.31 92 SER A C 1
ATOM 686 O O . SER A 1 92 ? 3.086 -7.679 3.729 1.00 96.31 92 SER A O 1
ATOM 688 N N . THR A 1 93 ? 4.621 -6.164 3.085 1.00 94.94 93 THR A N 1
ATOM 689 C CA . THR A 1 93 ? 4.570 -5.348 4.306 1.00 94.94 93 THR A CA 1
ATOM 690 C C . THR A 1 93 ? 3.133 -4.951 4.648 1.00 94.94 93 THR A C 1
ATOM 692 O O . THR A 1 93 ? 2.654 -5.279 5.732 1.00 94.94 93 THR A O 1
ATOM 695 N N . PHE A 1 94 ? 2.401 -4.334 3.713 1.00 95.00 94 PHE A N 1
ATOM 696 C CA . PHE A 1 94 ? 0.995 -3.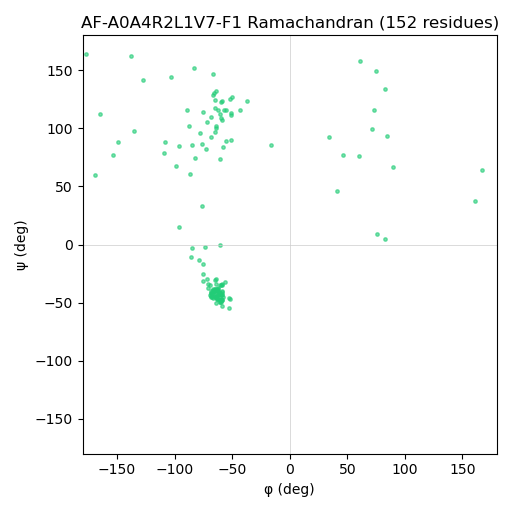962 3.916 1.00 95.00 94 PHE A CA 1
ATOM 697 C C . PHE A 1 94 ? 0.134 -5.153 4.375 1.00 95.00 94 PHE A C 1
ATOM 699 O O . PHE A 1 94 ? -0.626 -5.035 5.336 1.00 95.00 94 PHE A O 1
ATOM 706 N N . ARG A 1 95 ? 0.267 -6.317 3.725 1.00 94.88 95 ARG A N 1
ATOM 707 C CA . ARG A 1 95 ? -0.510 -7.516 4.083 1.00 94.88 95 ARG A CA 1
ATOM 708 C C . ARG A 1 95 ? -0.134 -8.049 5.464 1.00 94.88 95 ARG A C 1
ATOM 710 O O . ARG A 1 95 ? -1.027 -8.478 6.188 1.00 94.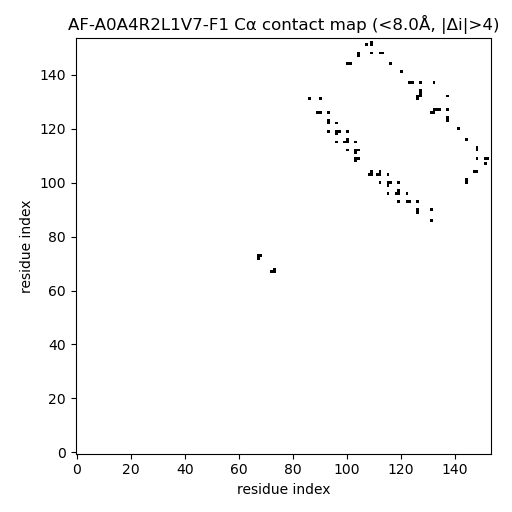88 95 ARG A O 1
ATOM 717 N N . THR A 1 96 ? 1.142 -8.010 5.834 1.00 96.81 96 THR A N 1
ATOM 718 C CA . THR A 1 96 ? 1.624 -8.468 7.142 1.00 96.81 96 THR A CA 1
ATOM 719 C C . THR A 1 96 ? 1.037 -7.635 8.275 1.00 96.81 96 THR A C 1
ATOM 721 O O . THR A 1 96 ? 0.501 -8.208 9.217 1.00 96.81 96 THR A O 1
ATOM 724 N N . TYR A 1 97 ? 1.050 -6.303 8.177 1.00 94.62 97 TYR A N 1
ATOM 725 C CA . TYR A 1 97 ? 0.471 -5.448 9.224 1.00 94.62 97 TYR A CA 1
ATOM 726 C C . TYR A 1 97 ? -1.043 -5.625 9.361 1.00 94.62 97 TYR A C 1
ATOM 728 O O . TYR A 1 97 ? -1.550 -5.695 10.475 1.00 94.62 97 TYR A O 1
ATOM 736 N N . VAL A 1 98 ? -1.768 -5.792 8.250 1.00 94.06 98 VAL A N 1
ATOM 737 C CA . VAL A 1 98 ? -3.205 -6.107 8.310 1.00 94.06 98 VAL A CA 1
ATOM 738 C C . VAL A 1 98 ? -3.446 -7.447 9.015 1.00 94.06 98 VAL A C 1
ATOM 740 O O . VAL A 1 98 ? -4.338 -7.541 9.853 1.00 94.06 98 VAL A O 1
ATOM 743 N N . LYS A 1 99 ? -2.634 -8.473 8.7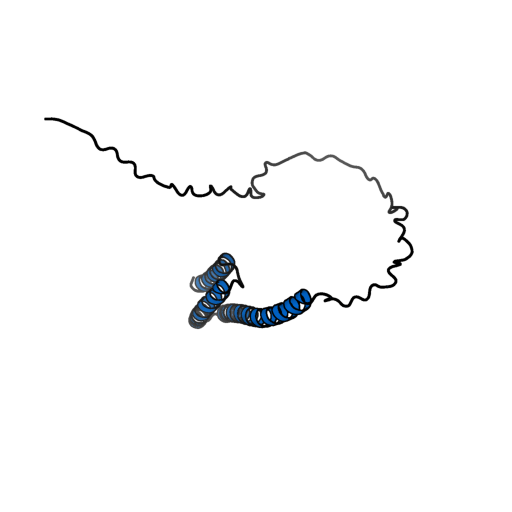26 1.00 94.31 99 LYS A N 1
ATOM 744 C CA . LYS A 1 99 ? -2.721 -9.774 9.407 1.00 94.31 99 LYS A CA 1
ATOM 745 C C . LYS A 1 99 ? -2.413 -9.677 10.903 1.00 94.31 99 LYS A C 1
ATOM 747 O O . LYS A 1 99 ? -3.107 -10.321 11.676 1.00 94.31 99 LYS A O 1
ATOM 752 N N . LYS A 1 100 ? -1.425 -8.871 11.311 1.00 92.69 100 LYS A N 1
ATOM 753 C CA . LYS A 1 100 ? -1.084 -8.655 12.730 1.00 92.69 100 LYS A CA 1
ATOM 754 C C . LYS A 1 100 ? -2.273 -8.116 13.528 1.00 92.69 100 LYS A C 1
ATOM 756 O O . LYS A 1 100 ? -2.567 -8.640 14.593 1.00 92.69 100 LYS A O 1
ATOM 761 N N . VAL A 1 101 ? -2.988 -7.125 12.987 1.00 92.25 101 VAL A N 1
ATOM 762 C CA . VAL A 1 101 ? -4.186 -6.572 13.643 1.00 92.25 101 VAL A CA 1
ATOM 763 C C . VAL A 1 101 ? -5.284 -7.630 13.754 1.00 92.25 101 VAL A C 1
ATOM 765 O O . VAL A 1 101 ? -5.868 -7.792 14.816 1.00 92.25 101 VAL A O 1
ATOM 768 N N . ILE A 1 102 ? -5.537 -8.391 12.684 1.00 91.62 102 ILE A N 1
ATOM 769 C CA . ILE A 1 102 ? -6.539 -9.471 12.703 1.00 91.62 102 ILE A CA 1
ATOM 770 C C . ILE A 1 102 ? -6.170 -10.551 13.731 1.00 91.62 102 ILE A C 1
ATOM 772 O O . ILE A 1 102 ? -7.044 -11.025 14.446 1.00 91.62 102 ILE A O 1
ATOM 776 N N . ALA A 1 103 ? -4.889 -10.912 13.835 1.00 91.75 103 ALA A N 1
ATOM 777 C CA . ALA A 1 103 ? -4.416 -11.867 14.831 1.00 91.75 103 ALA A CA 1
ATOM 778 C C . ALA A 1 103 ? -4.622 -11.346 16.264 1.00 91.75 103 ALA A C 1
ATOM 780 O O . ALA A 1 103 ? -5.129 -12.086 17.096 1.00 91.75 103 ALA A O 1
ATOM 781 N N . ALA A 1 104 ? -4.316 -10.071 16.532 1.00 90.12 104 ALA A N 1
ATOM 782 C CA . ALA A 1 104 ? -4.546 -9.452 17.842 1.00 90.12 104 ALA A CA 1
ATOM 783 C C . ALA A 1 104 ? -6.040 -9.369 18.215 1.00 90.12 104 ALA A C 1
ATOM 785 O O . ALA A 1 104 ? -6.403 -9.505 19.380 1.00 90.12 104 ALA A O 1
ATOM 786 N N . ILE A 1 105 ? -6.914 -9.175 17.221 1.00 87.81 105 ILE A N 1
ATOM 787 C CA . ILE A 1 105 ? -8.371 -9.232 17.407 1.00 87.81 105 ILE A CA 1
ATOM 788 C C . ILE A 1 105 ? -8.804 -10.661 17.755 1.00 87.81 105 ILE A C 1
ATOM 790 O O . ILE A 1 105 ? -9.607 -10.849 18.661 1.00 87.81 105 ILE A O 1
ATOM 794 N N . ALA A 1 106 ? -8.255 -11.672 17.074 1.00 86.38 106 ALA A N 1
ATOM 795 C CA . ALA A 1 106 ? -8.582 -13.072 17.338 1.00 86.38 106 ALA A CA 1
ATOM 796 C C . ALA A 1 106 ? -8.144 -13.536 18.738 1.00 86.38 106 ALA A C 1
ATOM 798 O O . ALA A 1 106 ? -8.802 -14.392 19.320 1.00 86.38 106 ALA A O 1
ATOM 799 N N . THR A 1 107 ? -7.067 -12.968 19.292 1.00 85.19 107 THR A N 1
ATOM 800 C CA . THR A 1 107 ? -6.623 -13.259 20.664 1.00 85.19 107 THR A CA 1
ATOM 801 C C . THR A 1 107 ? -7.434 -12.528 21.740 1.00 85.19 107 THR A C 1
ATOM 803 O O . THR A 1 107 ? -7.313 -12.879 22.905 1.00 85.19 107 THR A O 1
ATOM 806 N N . GLY A 1 108 ? -8.254 -11.530 21.383 1.00 79.94 108 GLY A N 1
ATOM 807 C CA . GLY A 1 108 ? -9.159 -10.836 22.314 1.00 79.94 108 GLY A CA 1
ATOM 808 C C . GLY A 1 108 ? -8.537 -9.706 23.151 1.00 79.94 108 GLY A C 1
ATOM 809 O O . GLY A 1 108 ? -9.224 -9.098 23.969 1.00 79.94 108 GLY A O 1
ATOM 810 N N . ASP A 1 109 ? -7.266 -9.362 22.925 1.00 84.81 109 ASP A N 1
ATOM 811 C CA . ASP A 1 109 ? -6.549 -8.327 23.682 1.00 84.81 109 ASP A CA 1
ATOM 812 C C . ASP A 1 109 ? -6.760 -6.925 23.076 1.00 84.81 109 ASP A C 1
ATOM 814 O O . ASP A 1 109 ? -6.094 -6.535 22.109 1.00 84.81 109 ASP A O 1
ATOM 818 N N . LYS A 1 110 ? -7.641 -6.116 23.681 1.00 81.62 110 LYS A N 1
ATOM 819 C CA . LYS A 1 110 ? -8.009 -4.772 23.177 1.00 81.62 110 LYS A CA 1
ATOM 820 C C . LYS A 1 110 ? -6.823 -3.803 23.078 1.00 81.62 110 LYS A C 1
ATOM 822 O O . LYS A 1 110 ? -6.607 -3.200 22.031 1.00 81.62 110 LYS A O 1
ATOM 827 N N . SER A 1 111 ? -6.006 -3.706 24.128 1.00 85.88 111 SER A N 1
ATOM 828 C CA . SER A 1 111 ? -4.850 -2.790 24.160 1.00 85.88 111 SER A CA 1
ATOM 829 C C . SER A 1 111 ? -3.800 -3.133 23.088 1.00 85.88 111 SER A C 1
ATOM 831 O O . SER A 1 111 ? -3.264 -2.254 22.406 1.00 85.88 111 SER A O 1
ATOM 833 N N . LYS A 1 112 ? -3.554 -4.430 22.857 1.00 86.12 112 LYS A N 1
ATOM 834 C CA . LYS A 1 112 ? -2.630 -4.891 21.809 1.00 86.12 112 LYS A CA 1
ATOM 835 C C . LYS A 1 112 ? -3.198 -4.658 20.405 1.00 86.12 112 LYS A C 1
ATOM 837 O O . LYS A 1 112 ? -2.447 -4.355 19.480 1.00 86.12 112 LYS A O 1
ATOM 842 N N . ALA A 1 113 ? -4.515 -4.763 20.232 1.00 88.44 113 ALA A N 1
ATOM 843 C CA . ALA A 1 113 ? -5.162 -4.484 18.953 1.00 88.44 113 ALA A CA 1
ATOM 844 C C . ALA A 1 113 ? -5.068 -2.996 18.563 1.00 88.44 113 ALA A C 1
ATOM 846 O O . ALA A 1 113 ? -4.829 -2.687 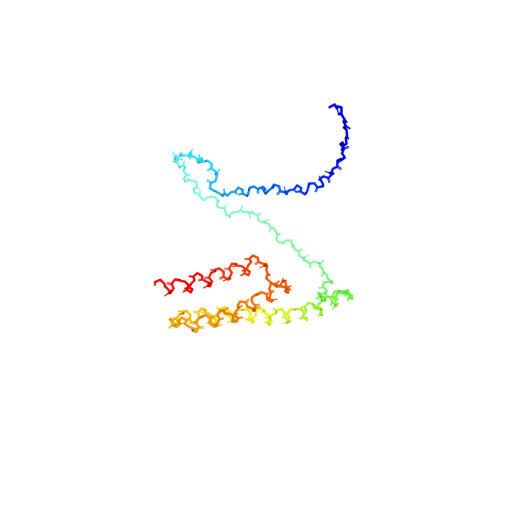17.394 1.00 88.44 113 ALA A O 1
ATOM 847 N N . GLU A 1 114 ? -5.203 -2.076 19.521 1.00 89.50 114 GLU A N 1
ATOM 848 C CA . GLU A 1 114 ? -5.105 -0.631 19.273 1.00 89.50 114 GLU A CA 1
ATOM 849 C C . GLU A 1 114 ? -3.690 -0.194 18.885 1.00 89.50 114 GLU A C 1
ATOM 851 O O . GLU A 1 114 ? -3.518 0.529 17.900 1.00 89.50 114 GLU A O 1
ATOM 856 N N . THR A 1 115 ? -2.671 -0.679 19.597 1.00 91.38 115 THR A N 1
ATOM 857 C CA . THR A 1 115 ? -1.263 -0.386 19.276 1.00 91.38 115 THR A CA 1
ATOM 858 C C . THR A 1 115 ? -0.888 -0.922 17.892 1.00 91.38 115 THR A C 1
ATOM 860 O O . THR A 1 115 ? -0.387 -0.176 17.044 1.00 91.38 115 THR A O 1
ATOM 863 N N . ALA A 1 116 ? -1.248 -2.174 17.591 1.00 92.38 116 ALA A N 1
ATOM 864 C CA . ALA A 1 116 ? -1.049 -2.759 16.266 1.00 92.38 116 ALA A CA 1
ATOM 865 C C . ALA A 1 116 ? -1.812 -1.997 15.163 1.00 92.38 116 ALA A C 1
ATOM 867 O O . ALA A 1 116 ? -1.326 -1.870 14.032 1.00 92.38 116 ALA A O 1
ATOM 868 N N . TYR A 1 117 ? -3.003 -1.472 15.467 1.00 93.44 117 TYR A N 1
ATOM 869 C CA . TYR A 1 117 ? -3.791 -0.679 14.525 1.00 93.44 117 TYR A CA 1
ATOM 870 C C . TYR A 1 117 ? -3.141 0.673 14.212 1.00 93.44 117 TYR A C 1
ATOM 872 O O . TYR A 1 117 ? -3.124 1.078 13.043 1.00 93.44 117 TYR A O 1
ATOM 880 N N . GLN A 1 118 ? -2.565 1.353 15.206 1.00 93.25 118 GLN A N 1
ATOM 881 C CA . GLN A 1 118 ? -1.842 2.610 14.991 1.00 93.25 118 GLN A CA 1
ATOM 882 C C . GLN A 1 118 ? -0.670 2.410 14.022 1.00 93.25 118 GLN A C 1
ATOM 884 O O . GLN A 1 118 ? -0.574 3.125 13.016 1.00 93.25 118 GLN A O 1
ATOM 889 N N . GLU A 1 119 ? 0.149 1.376 14.234 1.00 93.19 119 GLU A N 1
ATOM 890 C CA . GLU A 1 119 ? 1.242 1.024 13.318 1.00 93.19 119 GLU A CA 1
ATOM 891 C C . GLU A 1 119 ? 0.734 0.709 11.904 1.00 93.19 119 GLU A C 1
ATOM 893 O O . GLU A 1 119 ? 1.256 1.218 10.901 1.00 93.19 119 GLU A O 1
ATOM 898 N N . ALA A 1 120 ? -0.322 -0.106 11.813 1.00 94.75 120 ALA A N 1
ATOM 899 C CA . ALA A 1 120 ? -0.916 -0.487 10.540 1.00 94.75 120 ALA A CA 1
ATOM 900 C C . ALA A 1 120 ?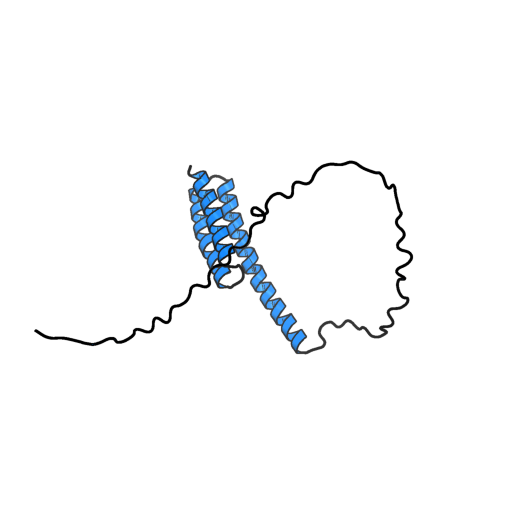 -1.457 0.735 9.781 1.00 94.75 120 ALA A C 1
ATOM 902 O O . ALA A 1 120 ? -1.251 0.839 8.569 1.00 94.75 120 ALA A O 1
ATOM 903 N N . SER A 1 121 ? -2.091 1.688 10.469 1.00 94.25 121 SER A N 1
ATOM 904 C CA . SER A 1 121 ? -2.681 2.881 9.852 1.00 94.25 121 SER A CA 1
ATOM 905 C C . SER A 1 121 ? -1.643 3.715 9.083 1.00 94.25 121 SER A C 1
ATOM 907 O O . SER A 1 121 ? -1.868 4.063 7.919 1.00 94.25 121 SER A O 1
ATOM 909 N N . SER A 1 122 ? -0.456 3.911 9.668 1.00 94.44 122 SER A N 1
ATOM 910 C CA . SER A 1 122 ? 0.666 4.630 9.052 1.00 94.44 122 SER A CA 1
ATOM 911 C C . SER A 1 122 ? 1.207 3.916 7.807 1.00 94.44 122 SER A C 1
ATOM 913 O O . SER A 1 122 ? 1.536 4.544 6.792 1.00 94.44 122 SER A O 1
ATOM 915 N N . ILE A 1 123 ? 1.301 2.585 7.846 1.00 95.25 123 ILE A N 1
ATOM 916 C CA . ILE A 1 123 ? 1.764 1.778 6.705 1.00 95.25 123 ILE A CA 1
ATOM 917 C C . ILE A 1 123 ? 0.750 1.817 5.555 1.00 95.25 123 ILE A C 1
ATOM 919 O O . ILE A 1 123 ? 1.140 1.947 4.387 1.00 95.25 123 ILE A O 1
ATOM 923 N N . ILE A 1 124 ? -0.544 1.734 5.869 1.00 95.19 124 ILE A N 1
ATOM 924 C CA . ILE A 1 124 ? -1.629 1.769 4.882 1.00 95.19 124 ILE A CA 1
ATOM 925 C C . ILE A 1 124 ? -1.576 3.078 4.083 1.00 95.19 124 ILE A C 1
ATOM 927 O O . ILE A 1 124 ? -1.571 3.045 2.849 1.00 95.19 124 ILE A O 1
ATOM 931 N N . ASP A 1 125 ? -1.442 4.218 4.758 1.00 94.25 125 ASP A N 1
ATOM 932 C CA . ASP A 1 125 ? -1.412 5.524 4.090 1.00 94.25 125 ASP A CA 1
ATOM 933 C C . ASP A 1 125 ? -0.132 5.757 3.293 1.00 94.25 125 ASP A C 1
ATOM 935 O O . ASP A 1 125 ? -0.174 6.304 2.189 1.00 94.25 125 ASP A O 1
ATOM 939 N N . ARG A 1 126 ? 1.020 5.303 3.801 1.00 94.19 126 ARG A N 1
ATOM 940 C CA . ARG A 1 126 ? 2.278 5.330 3.036 1.00 94.19 126 ARG A CA 1
ATOM 941 C C . ARG A 1 126 ? 2.164 4.528 1.742 1.00 94.19 126 ARG A C 1
ATOM 943 O O . ARG A 1 126 ? 2.633 4.976 0.698 1.00 94.19 126 ARG A O 1
ATOM 950 N N . THR A 1 127 ? 1.509 3.373 1.792 1.00 95.00 127 THR A N 1
ATOM 951 C CA . THR A 1 127 ? 1.301 2.514 0.616 1.00 95.00 127 THR A CA 1
ATOM 952 C C . THR A 1 127 ? 0.331 3.151 -0.385 1.00 95.00 127 THR A C 1
ATOM 954 O O . THR A 1 127 ? 0.526 3.022 -1.595 1.00 95.00 127 THR A O 1
ATOM 957 N N . ALA A 1 128 ? -0.678 3.880 0.105 1.00 95.56 128 ALA A N 1
ATOM 958 C CA . ALA A 1 128 ? -1.610 4.633 -0.731 1.00 95.56 128 ALA A CA 1
ATOM 959 C C . ALA A 1 128 ? -0.936 5.825 -1.427 1.00 95.56 128 ALA A C 1
ATOM 961 O O . ALA A 1 128 ? -1.092 5.990 -2.634 1.00 95.56 128 ALA A O 1
ATOM 962 N N . ARG A 1 129 ? -0.117 6.601 -0.702 1.00 94.62 129 ARG A N 1
ATOM 963 C CA . ARG A 1 129 ? 0.649 7.726 -1.273 1.00 94.62 129 ARG A CA 1
ATOM 964 C C . ARG A 1 129 ? 1.606 7.292 -2.381 1.00 94.62 129 ARG A C 1
ATOM 966 O O . ARG A 1 129 ? 1.774 8.013 -3.353 1.00 94.62 129 ARG A O 1
ATOM 973 N N . LYS A 1 130 ? 2.189 6.093 -2.269 1.00 92.19 130 LYS A N 1
ATOM 974 C CA . LYS A 1 130 ? 3.041 5.501 -3.316 1.00 92.19 130 LYS A CA 1
ATOM 975 C C . LYS A 1 130 ? 2.258 4.999 -4.544 1.00 92.19 130 LYS A C 1
ATOM 977 O O . LYS A 1 130 ? 2.869 4.487 -5.475 1.00 92.19 130 LYS A O 1
ATOM 982 N N . GLY A 1 131 ? 0.925 5.086 -4.550 1.00 93.81 131 GLY A N 1
ATOM 983 C CA . GLY A 1 131 ? 0.080 4.662 -5.671 1.00 93.81 131 GLY A CA 1
ATOM 984 C C . GLY A 1 131 ? -0.090 3.145 -5.812 1.00 93.81 131 GLY A C 1
ATOM 985 O O . GLY A 1 131 ? -0.652 2.679 -6.799 1.00 93.81 131 GLY A O 1
ATOM 986 N N . LEU A 1 132 ? 0.364 2.348 -4.835 1.00 92.69 132 LEU A N 1
ATOM 987 C CA . LEU A 1 132 ? 0.226 0.885 -4.885 1.00 92.69 132 LEU A CA 1
ATOM 988 C C . LEU A 1 132 ? -1.206 0.424 -4.589 1.00 92.69 132 LEU A C 1
ATOM 990 O O . LEU A 1 132 ? -1.639 -0.617 -5.089 1.00 92.69 132 LEU A O 1
ATOM 994 N N . ILE A 1 133 ? -1.922 1.171 -3.747 1.00 93.69 133 ILE A N 1
ATOM 995 C CA . ILE A 1 133 ? -3.337 0.964 -3.440 1.00 93.69 133 ILE A CA 1
ATOM 996 C C . ILE A 1 133 ? -4.095 2.273 -3.650 1.00 93.69 133 ILE A C 1
ATOM 998 O O . ILE A 1 133 ? -3.607 3.345 -3.314 1.00 93.69 133 ILE A O 1
ATOM 1002 N N . HIS A 1 134 ? -5.314 2.183 -4.177 1.00 96.31 134 HIS A N 1
ATOM 1003 C CA . HIS A 1 134 ? -6.179 3.351 -4.327 1.00 96.31 134 HIS A CA 1
ATOM 1004 C C . HIS A 1 134 ? -6.600 3.904 -2.954 1.00 96.31 134 HIS A C 1
ATOM 1006 O O . HIS A 1 134 ? -6.853 3.122 -2.032 1.00 96.31 134 HIS A O 1
ATOM 1012 N N . ALA A 1 135 ? -6.777 5.224 -2.834 1.00 95.19 135 ALA A N 1
ATOM 1013 C CA . ALA A 1 135 ? -7.185 5.891 -1.591 1.00 95.19 135 ALA A CA 1
ATOM 1014 C C . ALA A 1 135 ? -8.455 5.269 -0.976 1.00 95.19 135 ALA A C 1
ATOM 1016 O O . ALA A 1 135 ? -8.469 4.874 0.185 1.00 95.19 135 ALA A O 1
ATOM 1017 N N . ASN A 1 136 ? -9.486 5.035 -1.794 1.00 96.56 136 ASN A N 1
ATOM 1018 C CA . ASN A 1 136 ? -10.705 4.339 -1.357 1.00 96.56 136 ASN A CA 1
ATOM 1019 C C . ASN A 1 136 ? -10.441 2.925 -0.814 1.00 96.56 136 ASN A C 1
ATOM 1021 O O . ASN A 1 136 ? -11.127 2.483 0.101 1.00 96.56 136 ASN A O 1
ATOM 1025 N N . LYS A 1 137 ? -9.455 2.193 -1.351 1.00 95.31 137 LYS A N 1
ATOM 1026 C CA . LYS A 1 137 ? -9.098 0.869 -0.824 1.00 95.31 137 LYS A CA 1
ATOM 1027 C C . LYS A 1 137 ? -8.462 0.998 0.560 1.00 95.31 137 LYS A C 1
ATOM 1029 O O . LYS A 1 137 ? -8.843 0.248 1.453 1.00 95.31 137 LYS A O 1
ATOM 1034 N N . ALA A 1 138 ? -7.559 1.960 0.746 1.00 96.25 138 ALA A N 1
ATOM 1035 C CA . ALA A 1 138 ? -6.978 2.273 2.051 1.00 96.25 138 ALA A CA 1
ATOM 1036 C C . ALA A 1 138 ? -8.060 2.658 3.078 1.00 96.25 138 ALA A C 1
ATOM 1038 O O . ALA A 1 138 ? -8.116 2.067 4.156 1.00 96.25 138 ALA A O 1
ATOM 1039 N N . ALA A 1 139 ? -8.984 3.550 2.706 1.00 96.50 139 ALA A N 1
ATOM 1040 C CA . ALA A 1 139 ? -10.106 3.958 3.552 1.00 96.50 139 ALA A CA 1
ATOM 1041 C C . ALA A 1 139 ? -11.006 2.775 3.953 1.00 96.50 139 ALA A C 1
ATOM 1043 O O . ALA A 1 139 ? -11.356 2.637 5.124 1.00 96.50 139 ALA A O 1
ATOM 1044 N N . ARG A 1 140 ? -11.316 1.863 3.015 1.00 96.00 140 ARG A N 1
ATOM 1045 C CA . ARG A 1 140 ? -12.076 0.636 3.319 1.00 96.00 140 ARG A CA 1
ATOM 1046 C C . ARG A 1 140 ? -11.366 -0.252 4.338 1.00 96.00 140 ARG A C 1
ATOM 1048 O O . ARG A 1 140 ? -12.023 -0.791 5.221 1.00 96.00 140 ARG A O 1
ATOM 1055 N N . HIS A 1 141 ? -10.049 -0.424 4.220 1.00 94.88 141 HIS A N 1
ATOM 1056 C CA . HIS A 1 141 ? -9.290 -1.230 5.179 1.00 94.88 141 HIS A CA 1
ATOM 1057 C C . HIS A 1 141 ? -9.298 -0.606 6.577 1.00 94.88 141 HIS A C 1
ATOM 1059 O O . HIS A 1 141 ? -9.564 -1.320 7.539 1.00 94.88 141 HIS A O 1
ATOM 1065 N N . LYS A 1 142 ? -9.106 0.714 6.689 1.00 93.75 142 LYS A N 1
ATOM 1066 C CA . LYS A 1 142 ? -9.206 1.427 7.972 1.00 93.75 142 LYS A CA 1
ATOM 1067 C C . LYS A 1 142 ? -10.588 1.291 8.609 1.00 93.75 142 LYS A C 1
ATOM 1069 O O . LYS A 1 142 ? -10.688 0.911 9.768 1.00 93.75 142 LYS A O 1
ATOM 1074 N N . SER A 1 143 ? -11.647 1.539 7.835 1.00 95.62 143 SER A N 1
ATOM 1075 C CA . SER A 1 143 ? -13.031 1.455 8.315 1.00 95.62 143 SER A CA 1
ATOM 1076 C C . SER A 1 143 ? -13.386 0.055 8.824 1.00 95.62 143 SER A C 1
ATOM 1078 O O . SER A 1 143 ? -13.969 -0.066 9.898 1.00 95.62 143 SER A O 1
ATOM 1080 N N . ARG A 1 144 ? -12.979 -1.002 8.106 1.00 93.81 144 ARG A N 1
ATOM 1081 C CA . ARG A 1 144 ? -13.216 -2.390 8.535 1.00 93.81 144 ARG A CA 1
ATOM 1082 C C . ARG A 1 144 ? -12.486 -2.723 9.833 1.00 93.81 144 ARG A C 1
ATOM 1084 O O . ARG A 1 144 ? -13.114 -3.215 10.759 1.00 93.81 144 ARG A O 1
ATOM 1091 N N . LEU A 1 145 ? -11.187 -2.427 9.916 1.00 92.62 145 LEU A N 1
ATOM 1092 C CA . LEU A 1 145 ? -10.390 -2.710 11.116 1.00 92.62 145 LEU A CA 1
ATOM 1093 C C . LEU A 1 145 ? -10.919 -1.950 12.339 1.00 92.62 145 LEU A C 1
ATOM 1095 O O . LEU A 1 145 ? -11.090 -2.548 13.395 1.00 92.62 145 LEU A O 1
ATOM 1099 N N . ALA A 1 146 ? -11.261 -0.669 12.179 1.00 91.69 146 ALA A N 1
ATOM 1100 C CA . ALA A 1 146 ? -11.873 0.117 13.246 1.00 91.69 146 ALA A CA 1
ATOM 1101 C C . ALA A 1 146 ? -13.237 -0.449 13.678 1.00 91.69 146 ALA A C 1
ATOM 1103 O O . ALA A 1 146 ? -13.540 -0.468 14.866 1.00 91.69 146 ALA A O 1
ATOM 1104 N N . GLY A 1 147 ? -14.049 -0.936 12.733 1.00 91.38 147 GLY A N 1
ATOM 1105 C CA . GLY A 1 147 ? -15.318 -1.603 13.035 1.00 91.38 147 GLY A CA 1
ATOM 1106 C C . GLY A 1 147 ? -15.136 -2.863 13.883 1.00 91.38 147 GLY A C 1
ATOM 1107 O O . GLY A 1 147 ? -15.860 -3.047 14.855 1.00 91.38 147 GLY A O 1
ATOM 1108 N N . HIS A 1 148 ? -14.134 -3.690 13.572 1.00 89.38 148 HIS A N 1
ATOM 1109 C CA . HIS A 1 148 ? -13.835 -4.890 14.359 1.00 89.38 148 HIS A CA 1
ATOM 1110 C C . HIS A 1 148 ? -13.355 -4.567 15.780 1.00 89.38 148 HIS A C 1
ATOM 1112 O O . HIS A 1 148 ? -13.787 -5.222 16.720 1.00 89.38 148 HIS A O 1
ATOM 1118 N N . ILE A 1 149 ? -12.516 -3.539 15.954 1.00 88.38 149 ILE A N 1
ATOM 1119 C CA . ILE A 1 149 ? -12.067 -3.106 17.290 1.00 88.38 149 ILE A CA 1
ATOM 1120 C C . ILE A 1 149 ? -13.256 -2.608 18.120 1.00 88.38 149 ILE A C 1
ATOM 1122 O O . ILE A 1 149 ? -13.417 -3.014 19.268 1.00 88.38 149 ILE A O 1
ATOM 1126 N N . LYS A 1 150 ? -14.137 -1.801 17.515 1.00 88.50 150 LYS A N 1
ATOM 1127 C CA . LYS A 1 150 ? -15.355 -1.304 18.173 1.00 88.50 150 LYS A CA 1
ATOM 1128 C C . LYS A 1 150 ? -16.320 -2.421 18.56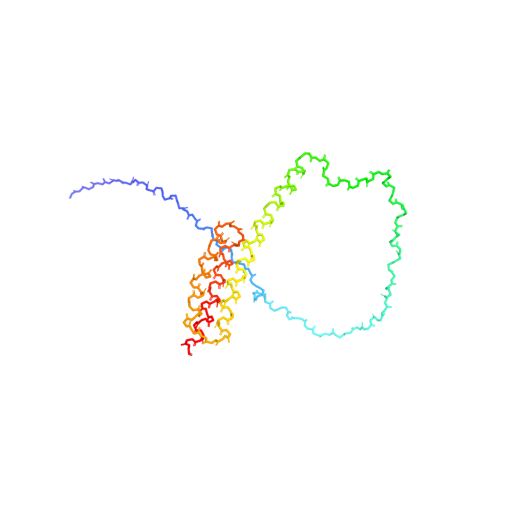9 1.00 88.50 150 LYS A C 1
ATOM 1130 O O . LYS A 1 150 ? -16.932 -2.342 19.626 1.00 88.50 150 LYS A O 1
ATOM 1135 N N . ALA A 1 151 ? -16.444 -3.461 17.746 1.00 87.31 151 ALA A N 1
ATOM 1136 C CA . ALA A 1 151 ? -17.294 -4.608 18.055 1.00 87.31 151 ALA A CA 1
ATOM 1137 C C . ALA A 1 151 ? -16.814 -5.383 19.294 1.00 87.31 151 ALA A C 1
ATOM 1139 O O . ALA A 1 151 ? -17.639 -5.940 20.001 1.00 87.31 151 ALA A O 1
ATOM 1140 N N . MET A 1 152 ? -15.508 -5.390 19.592 1.00 77.12 152 MET A N 1
ATOM 1141 C CA . MET A 1 152 ? -14.994 -5.979 20.836 1.00 77.12 152 MET A CA 1
ATOM 1142 C C . MET A 1 152 ? -15.260 -5.095 22.061 1.00 77.12 152 MET A C 1
ATOM 1144 O O . MET A 1 152 ? -15.252 -5.594 23.183 1.00 77.12 152 MET A O 1
ATOM 1148 N N . SER A 1 153 ? -15.406 -3.777 21.877 1.00 64.81 153 SER A N 1
ATOM 1149 C CA . SER A 1 153 ? -15.665 -2.817 22.962 1.00 64.81 153 SER A CA 1
ATOM 1150 C C . SER A 1 153 ? -17.141 -2.670 23.344 1.00 64.81 153 SER A C 1
ATOM 1152 O O . SER A 1 153 ? -17.418 -1.903 24.260 1.00 64.81 153 SER A O 1
ATOM 1154 N N . ALA A 1 154 ? -18.043 -3.358 22.642 1.00 51.00 154 ALA A N 1
ATOM 1155 C CA . ALA A 1 154 ? -19.466 -3.416 22.963 1.00 51.00 154 ALA A CA 1
ATOM 1156 C C . ALA A 1 154 ? -19.766 -4.494 24.012 1.00 51.00 154 ALA A C 1
ATOM 1158 O O . ALA A 1 154 ? -19.013 -5.496 24.050 1.00 51.00 154 ALA A O 1
#

InterPro domains:
  IPR002583 Small ribosomal subunit protein bS20 [MF_00500] (67-151)
  IPR002583 Small ribosomal subunit protein bS20 [PF01649] (68-150)
  IPR002583 Small ribosomal subunit protein bS20 [PTHR33398] (70-152)
  IPR002583 Small ribosomal subunit protein bS20 [TIGR00029] (68-150)
  IPR036510 Small ribosomal subunit protein bS20 superfamily [G3DSA:1.20.58.110] (67-153)
  IPR036510 Small ribosomal subunit protein bS20 superfamily [SSF46992] (69-152)

Radius of gyration: 31.23 Å; Cα contacts (8 Å, |Δi|>4): 49; chains: 1; bounding box: 63×97×66 Å

Sequence (154 aa):
MIATAGAGGRSACGFRPRRRVPVRTPRDSPARALTAAGTPLILRAFFQTPGLAPGPGTIYPNRSPTLANSAQAKKRVRQAEKARQHNASLRSTFRTYVKKVIAAIATGDKSKAETAYQEASSIIDRTARKGLIHANKAARHKSRLAGHIKAMSA